Protein AF-A0A956CSB5-F1 (afdb_monomer_lite)

Sequence (51 aa):
MLERCVDGGVLLTPGGASGRDYESFIRLCFTSVEPGALDDALQRLRTVLGR

Structure (mmCIF, N/CA/C/O backbone):
data_AF-A0A956CSB5-F1
#
_entry.id   AF-A0A956CSB5-F1
#
loop_
_atom_site.group_PDB
_atom_site.id
_atom_site.type_symbol
_atom_site.label_atom_id
_atom_site.label_alt_id
_atom_site.label_comp_id
_atom_site.label_asym_id
_atom_site.label_entity_id
_atom_site.label_seq_id
_atom_site.pdbx_PDB_ins_code
_atom_site.Cartn_x
_atom_site.Cartn_y
_atom_site.Cartn_z
_atom_site.occupancy
_atom_site.B_iso_or_equiv
_atom_site.auth_seq_id
_atom_site.auth_comp_id
_atom_site.auth_asym_id
_atom_site.auth_atom_id
_atom_site.pdbx_PDB_model_num
ATOM 1 N N . MET A 1 1 ? -10.487 3.070 -7.231 1.00 83.81 1 MET A N 1
ATOM 2 C CA . MET A 1 1 ? -10.005 2.237 -6.098 1.00 83.81 1 MET A CA 1
ATOM 3 C C . MET A 1 1 ? -8.746 2.826 -5.480 1.00 83.81 1 MET A C 1
ATOM 5 O O . MET A 1 1 ? -8.770 3.091 -4.292 1.00 83.81 1 MET A O 1
ATOM 9 N N . LEU A 1 2 ? -7.685 3.078 -6.257 1.00 89.00 2 LEU A N 1
ATOM 10 C CA . LEU A 1 2 ? -6.434 3.647 -5.732 1.00 89.00 2 LEU A CA 1
ATOM 11 C C . LEU A 1 2 ? -6.611 4.994 -5.014 1.00 89.00 2 LEU A C 1
ATOM 13 O O . LEU A 1 2 ? -6.033 5.176 -3.952 1.00 89.00 2 LEU A O 1
ATOM 17 N N . GLU A 1 3 ? -7.464 5.883 -5.526 1.00 92.25 3 GLU A N 1
ATOM 18 C CA . GLU A 1 3 ? -7.825 7.145 -4.853 1.00 92.25 3 GLU A CA 1
ATOM 19 C C . GLU A 1 3 ? -8.385 6.907 -3.444 1.00 92.25 3 GLU A C 1
ATOM 21 O O . GLU A 1 3 ? -7.919 7.510 -2.488 1.00 92.25 3 GLU A O 1
ATOM 26 N N . ARG A 1 4 ? -9.274 5.916 -3.277 1.00 92.94 4 ARG A N 1
ATOM 27 C CA . ARG A 1 4 ? -9.814 5.534 -1.961 1.00 92.94 4 ARG A CA 1
ATOM 28 C C . ARG A 1 4 ? -8.736 5.002 -1.011 1.00 92.94 4 ARG A C 1
ATOM 30 O O . ARG A 1 4 ? -8.879 5.142 0.198 1.00 92.94 4 ARG A O 1
ATOM 37 N N . CYS A 1 5 ? -7.676 4.375 -1.530 1.00 93.50 5 CYS A N 1
ATOM 38 C CA . CYS A 1 5 ? -6.528 3.980 -0.709 1.00 93.50 5 CYS A CA 1
ATOM 39 C C . CYS A 1 5 ? -5.759 5.213 -0.221 1.00 93.50 5 CYS A C 1
ATOM 41 O O . CYS A 1 5 ? -5.411 5.269 0.956 1.00 93.50 5 CYS A O 1
ATOM 43 N N . VAL A 1 6 ? -5.559 6.211 -1.092 1.00 94.38 6 VAL A N 1
ATOM 44 C CA . VAL A 1 6 ? -4.915 7.485 -0.735 1.00 94.38 6 VAL A CA 1
ATOM 45 C C . VAL A 1 6 ? -5.740 8.238 0.309 1.00 94.38 6 VAL A C 1
ATOM 47 O O . VAL A 1 6 ? -5.177 8.646 1.322 1.00 94.38 6 VAL A O 1
ATOM 50 N N . ASP A 1 7 ? -7.060 8.332 0.132 1.00 94.81 7 ASP A N 1
ATOM 51 C CA . ASP A 1 7 ? -7.977 8.917 1.123 1.00 94.81 7 ASP A CA 1
ATOM 52 C C . ASP A 1 7 ? -7.925 8.166 2.464 1.00 94.81 7 ASP A C 1
ATOM 54 O O . ASP A 1 7 ? -8.004 8.762 3.536 1.00 94.81 7 ASP A O 1
ATOM 58 N N . GLY A 1 8 ? -7.736 6.843 2.411 1.00 93.31 8 GLY A N 1
ATOM 59 C CA . GLY A 1 8 ? -7.497 5.985 3.572 1.00 93.31 8 GLY A CA 1
ATOM 60 C C . GLY A 1 8 ? -6.086 6.089 4.166 1.00 93.31 8 GLY A C 1
ATOM 61 O O . GLY A 1 8 ? -5.766 5.347 5.094 1.00 93.31 8 GLY A O 1
ATOM 62 N N . GLY A 1 9 ? -5.228 6.973 3.649 1.00 94.38 9 GLY A N 1
ATOM 63 C CA . GLY A 1 9 ? -3.867 7.193 4.137 1.00 94.38 9 GLY A CA 1
ATOM 64 C C . GLY A 1 9 ? -2.861 6.114 3.727 1.00 94.38 9 GLY A C 1
ATOM 65 O O . GLY A 1 9 ? -1.875 5.906 4.438 1.00 94.38 9 GLY A O 1
ATOM 66 N N . VAL A 1 10 ? -3.105 5.407 2.619 1.00 95.00 10 VAL A N 1
ATOM 67 C CA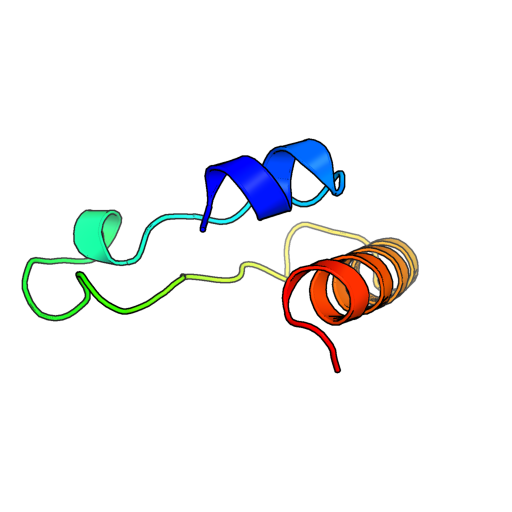 . VAL A 1 10 ? -2.241 4.344 2.082 1.00 95.00 10 VAL A CA 1
ATOM 68 C C . VAL A 1 10 ? -1.896 4.630 0.622 1.00 95.00 10 VAL A C 1
ATOM 70 O O . VAL A 1 10 ? -2.763 4.655 -0.251 1.00 95.00 10 VAL A O 1
ATOM 73 N N . LEU A 1 11 ? -0.603 4.779 0.329 1.00 93.69 11 LEU A N 1
ATOM 74 C CA . LEU A 1 11 ? -0.118 4.952 -1.038 1.00 93.69 11 LEU A CA 1
ATOM 75 C C . LEU A 1 11 ? 0.243 3.597 -1.662 1.00 93.69 11 LEU A C 1
ATOM 77 O O . LEU A 1 11 ? 0.996 2.815 -1.087 1.00 93.69 11 LEU A O 1
ATOM 81 N N . LEU A 1 12 ? -0.265 3.338 -2.867 1.00 93.81 12 LEU A N 1
ATOM 82 C CA . LEU A 1 12 ? 0.003 2.122 -3.636 1.00 93.81 12 LEU A CA 1
ATOM 83 C C . LEU A 1 12 ? 0.412 2.478 -5.063 1.00 93.81 12 LEU A C 1
ATOM 85 O O . LEU A 1 12 ? -0.056 3.465 -5.627 1.00 93.81 12 LEU A O 1
ATOM 89 N N . THR A 1 13 ? 1.262 1.647 -5.667 1.00 94.06 13 THR A N 1
ATOM 90 C CA . THR A 1 13 ? 1.610 1.797 -7.084 1.00 94.06 13 THR A CA 1
ATOM 91 C C . THR A 1 13 ? 0.561 1.075 -7.949 1.00 94.06 13 THR A C 1
ATOM 93 O O . THR A 1 13 ? 0.316 -0.113 -7.709 1.00 94.06 13 THR A O 1
ATOM 96 N N . PRO A 1 14 ? -0.037 1.730 -8.966 1.00 94.62 14 PRO A N 1
ATOM 97 C CA . PRO A 1 14 ? -0.884 1.052 -9.946 1.00 94.62 14 PRO A CA 1
ATOM 98 C C . PRO A 1 14 ? -0.107 -0.045 -10.678 1.00 94.62 14 PRO A C 1
ATOM 100 O O . PRO A 1 14 ? 1.027 0.181 -11.103 1.00 94.62 14 PRO A O 1
ATOM 103 N N . GLY A 1 15 ? -0.712 -1.215 -10.883 1.00 95.38 15 GLY A N 1
ATOM 104 C CA . GLY A 1 15 ? -0.055 -2.330 -11.564 1.00 95.38 15 GLY A CA 1
ATOM 105 C C . GLY A 1 15 ? 0.343 -2.012 -13.006 1.00 95.38 15 GLY A C 1
ATOM 106 O O . GLY A 1 15 ? 1.405 -2.446 -13.436 1.00 95.38 15 GLY A O 1
ATOM 107 N N . GLY A 1 16 ? -0.397 -1.141 -13.704 1.00 95.81 16 GLY A N 1
ATOM 108 C CA . GLY A 1 16 ? -0.040 -0.674 -15.052 1.00 95.81 16 GLY A CA 1
ATOM 109 C C . GLY A 1 16 ? 1.350 -0.023 -15.154 1.00 95.81 16 GLY A C 1
ATOM 110 O O . GLY A 1 16 ? 1.991 -0.107 -16.198 1.00 95.81 16 GLY A O 1
ATOM 111 N N . ALA A 1 17 ? 1.886 0.534 -14.057 1.00 94.81 17 ALA A N 1
ATOM 112 C CA . ALA A 1 17 ? 3.267 1.029 -14.011 1.00 94.81 17 ALA A CA 1
ATOM 113 C C . ALA A 1 17 ? 4.323 -0.096 -14.095 1.00 94.81 17 ALA A C 1
ATOM 115 O O . ALA A 1 17 ? 5.503 0.177 -14.291 1.00 94.81 17 ALA A O 1
ATOM 116 N N . SER A 1 18 ? 3.906 -1.354 -13.929 1.00 95.31 18 SER A N 1
ATOM 117 C CA . SER A 1 18 ? 4.729 -2.567 -14.032 1.00 95.31 18 SER A CA 1
ATOM 118 C C . SER A 1 18 ? 4.502 -3.337 -15.344 1.00 95.31 18 SER A C 1
ATOM 120 O O . SER A 1 18 ? 5.082 -4.404 -15.523 1.00 95.31 18 SER A O 1
ATOM 122 N N . GLY A 1 19 ? 3.689 -2.813 -16.269 1.00 96.75 19 GLY A N 1
ATOM 123 C CA . GLY A 1 19 ? 3.409 -3.423 -17.573 1.00 96.75 19 GLY A CA 1
ATOM 124 C C . GLY A 1 19 ? 1.916 -3.612 -17.849 1.00 96.75 19 GLY A C 1
ATOM 125 O O . GLY A 1 19 ? 1.095 -3.627 -16.933 1.00 96.75 19 GLY A O 1
ATOM 126 N N . ARG A 1 20 ? 1.570 -3.772 -19.134 1.00 96.50 20 ARG A N 1
ATOM 127 C CA . ARG A 1 20 ? 0.174 -3.881 -19.610 1.00 96.50 20 ARG A CA 1
ATOM 128 C C . ARG A 1 20 ? -0.572 -5.089 -19.042 1.00 96.50 20 ARG A C 1
ATOM 130 O O . ARG A 1 20 ? -1.777 -5.027 -18.849 1.00 96.50 20 ARG A O 1
ATOM 137 N N . ASP A 1 21 ? 0.145 -6.152 -18.697 1.00 97.56 21 ASP A N 1
ATOM 138 C CA . ASP A 1 21 ? -0.462 -7.374 -18.158 1.00 97.56 21 ASP A CA 1
ATOM 139 C C . ASP A 1 21 ? -0.920 -7.228 -16.690 1.00 97.56 21 ASP A C 1
ATOM 141 O O . ASP A 1 21 ? -1.542 -8.133 -16.138 1.00 97.56 21 ASP A O 1
ATOM 145 N N . TYR A 1 22 ? -0.638 -6.085 -16.049 1.00 96.25 22 TYR A N 1
ATOM 146 C CA . TYR A 1 22 ? -0.896 -5.844 -14.627 1.00 96.25 22 TYR A CA 1
ATOM 147 C C . TYR A 1 22 ? -1.936 -4.745 -14.354 1.00 96.25 22 TYR A C 1
ATOM 149 O O . TYR A 1 22 ? -2.035 -4.261 -13.229 1.00 96.25 22 TYR A O 1
ATOM 157 N N . GLU A 1 23 ? -2.733 -4.330 -15.339 1.00 95.31 23 GLU A N 1
ATOM 158 C CA . GLU A 1 23 ? -3.677 -3.204 -15.195 1.00 95.31 23 GLU A CA 1
ATOM 159 C C . GLU A 1 23 ? -4.706 -3.379 -14.063 1.00 95.31 23 GLU A C 1
ATOM 161 O O . GLU A 1 23 ? -5.090 -2.402 -13.421 1.00 95.31 23 GLU A O 1
ATOM 166 N N . SER A 1 24 ? -5.105 -4.617 -13.756 1.00 93.69 24 SER A N 1
ATOM 167 C CA . SER A 1 24 ? -6.024 -4.932 -12.653 1.00 93.69 24 SER A CA 1
ATOM 168 C C . SER A 1 24 ? -5.336 -5.151 -11.300 1.00 93.69 24 SER A C 1
ATOM 170 O O . SER A 1 24 ? -6.003 -5.491 -10.322 1.00 93.69 24 SER A O 1
ATOM 172 N N . PHE A 1 25 ? -4.013 -5.010 -11.233 1.00 95.00 25 PHE A N 1
ATOM 173 C CA . PHE A 1 25 ? -3.215 -5.294 -10.046 1.00 95.00 25 PHE A CA 1
ATOM 174 C C . PHE A 1 25 ? -2.749 -4.013 -9.354 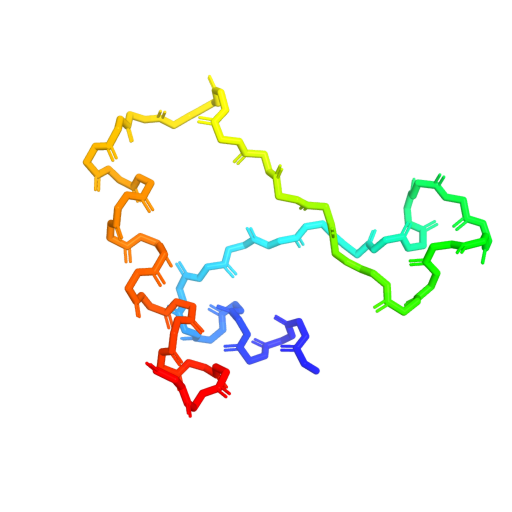1.00 95.00 25 PHE A C 1
ATOM 176 O O . PHE A 1 25 ? -2.786 -2.905 -9.892 1.00 95.00 25 PHE A O 1
ATOM 183 N N . ILE A 1 26 ? -2.261 -4.192 -8.132 1.00 94.38 26 ILE A N 1
ATOM 184 C CA . ILE A 1 26 ? -1.517 -3.186 -7.382 1.00 94.38 26 ILE A CA 1
ATOM 185 C C . ILE A 1 26 ? -0.148 -3.755 -7.033 1.00 94.38 26 ILE A C 1
ATOM 187 O O . ILE A 1 26 ? -0.017 -4.952 -6.768 1.00 94.38 26 ILE A O 1
ATOM 191 N N . ARG A 1 27 ? 0.869 -2.896 -6.986 1.00 93.75 27 ARG A N 1
ATOM 192 C CA . ARG A 1 27 ? 2.171 -3.253 -6.423 1.00 93.75 27 ARG A CA 1
ATOM 193 C C . ARG A 1 27 ? 2.295 -2.639 -5.034 1.00 93.75 27 ARG A C 1
ATOM 195 O O . ARG A 1 27 ? 2.204 -1.419 -4.877 1.00 93.75 27 ARG A O 1
ATOM 202 N N . LEU A 1 28 ? 2.529 -3.502 -4.051 1.00 91.88 28 LEU A N 1
ATOM 203 C CA . LEU A 1 28 ? 2.784 -3.142 -2.661 1.00 91.88 28 LEU A CA 1
ATOM 204 C C . LEU A 1 28 ? 4.283 -3.276 -2.380 1.00 91.88 28 LEU A C 1
ATOM 206 O O . LEU A 1 28 ? 4.861 -4.344 -2.570 1.00 91.88 28 LEU A O 1
ATOM 210 N N . CYS A 1 29 ? 4.900 -2.190 -1.922 1.00 89.75 29 CYS A N 1
ATOM 211 C CA . CYS A 1 29 ? 6.281 -2.189 -1.452 1.00 89.75 29 CYS A CA 1
ATOM 212 C C . CYS A 1 29 ? 6.270 -2.182 0.077 1.00 89.75 29 CYS A C 1
ATOM 214 O O . CYS A 1 29 ? 5.638 -1.317 0.674 1.00 89.75 29 CYS A O 1
ATOM 216 N N . PHE A 1 30 ? 6.968 -3.127 0.700 1.00 91.25 30 PHE A N 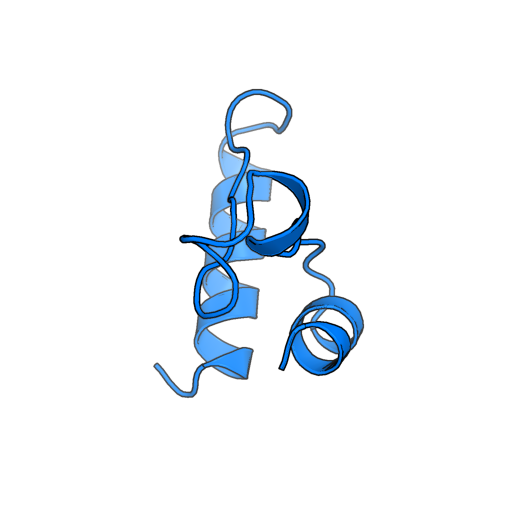1
ATOM 217 C CA . PHE A 1 30 ? 7.007 -3.272 2.160 1.00 91.25 30 PHE A CA 1
ATOM 218 C C . PHE A 1 30 ? 8.412 -3.098 2.746 1.00 91.25 30 PHE A C 1
ATOM 220 O O . PHE A 1 30 ? 8.563 -2.933 3.947 1.00 91.25 30 PHE A O 1
ATOM 227 N N . THR A 1 31 ? 9.451 -3.120 1.911 1.00 92.81 31 THR A N 1
ATOM 228 C CA . THR A 1 31 ? 10.854 -3.072 2.350 1.00 92.81 31 THR A CA 1
ATOM 229 C C . THR A 1 31 ? 11.358 -1.664 2.666 1.00 92.81 31 THR A C 1
ATOM 231 O O . THR A 1 31 ? 12.450 -1.516 3.198 1.00 92.81 31 THR A O 1
ATOM 234 N N . SER A 1 32 ? 10.596 -0.627 2.316 1.00 89.12 32 SER A N 1
ATOM 235 C CA . SER A 1 32 ? 10.977 0.782 2.497 1.00 89.12 32 SER A CA 1
ATOM 236 C C . SER A 1 32 ? 10.294 1.447 3.695 1.00 89.12 32 SER A C 1
ATOM 238 O O . SER A 1 32 ? 10.354 2.666 3.822 1.00 89.12 32 SER A O 1
ATOM 240 N N . VAL A 1 33 ? 9.606 0.672 4.535 1.00 89.81 33 VAL A N 1
ATOM 241 C CA . VAL A 1 33 ? 8.883 1.163 5.713 1.00 89.81 33 VAL A CA 1
ATOM 242 C C . VAL A 1 33 ? 9.191 0.284 6.920 1.00 89.81 33 VAL A C 1
ATOM 244 O O . VAL A 1 33 ? 9.468 -0.905 6.775 1.00 89.81 33 VAL A O 1
ATOM 247 N N . GLU A 1 34 ? 9.121 0.871 8.111 1.00 95.25 34 GLU A N 1
ATOM 248 C CA . GLU A 1 34 ? 9.249 0.124 9.362 1.00 95.25 34 GLU A CA 1
ATOM 249 C C . GLU A 1 34 ? 8.096 -0.886 9.528 1.00 95.25 34 GLU A C 1
ATOM 251 O O . GLU A 1 34 ? 6.965 -0.579 9.129 1.00 95.25 34 GLU A O 1
ATOM 256 N N . PRO A 1 35 ? 8.320 -2.052 10.168 1.00 94.69 35 PRO A N 1
ATOM 257 C CA . PRO A 1 35 ? 7.294 -3.088 10.319 1.00 94.69 35 PRO A CA 1
ATOM 258 C C . PRO A 1 35 ? 5.983 -2.593 10.946 1.00 94.69 35 PRO A C 1
ATOM 260 O O . PRO A 1 35 ? 4.909 -2.910 10.448 1.00 94.69 35 PRO A O 1
ATOM 263 N N . GLY A 1 36 ? 6.052 -1.743 11.977 1.00 96.38 36 GLY A N 1
ATOM 264 C CA . GLY A 1 36 ? 4.845 -1.187 12.605 1.00 96.38 36 GLY A CA 1
ATOM 265 C C . GLY A 1 36 ? 4.046 -0.268 11.673 1.00 96.38 36 GLY A C 1
ATOM 266 O O . GLY A 1 36 ? 2.820 -0.314 11.649 1.00 96.38 36 GLY A O 1
ATOM 267 N N . ALA A 1 37 ? 4.729 0.520 10.836 1.00 94.50 37 ALA A N 1
ATOM 268 C CA . ALA A 1 37 ? 4.065 1.367 9.847 1.00 94.50 37 ALA A CA 1
ATOM 269 C C . ALA A 1 37 ? 3.415 0.535 8.729 1.00 94.50 37 ALA A C 1
ATOM 27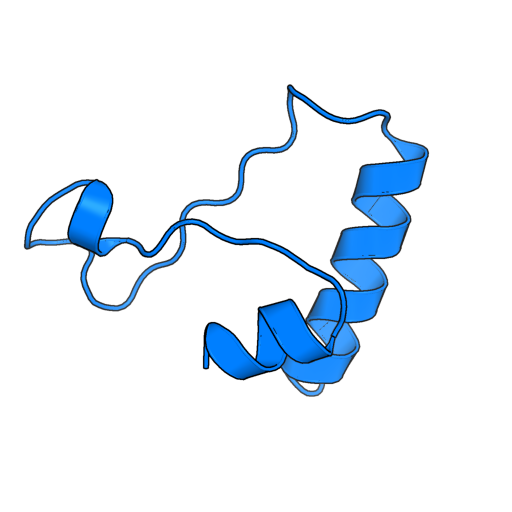1 O O . ALA A 1 37 ? 2.363 0.913 8.208 1.00 94.50 37 ALA A O 1
ATOM 272 N N . LEU A 1 38 ? 4.026 -0.601 8.369 1.00 95.19 38 LEU A N 1
ATOM 273 C CA . LEU A 1 38 ? 3.432 -1.566 7.449 1.00 95.19 38 LEU A CA 1
ATOM 274 C C . LEU A 1 38 ? 2.143 -2.157 8.030 1.00 95.19 38 LEU A C 1
ATOM 276 O O . LEU A 1 38 ? 1.131 -2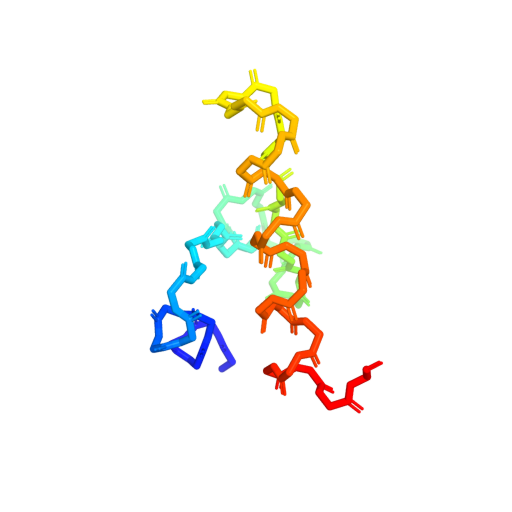.175 7.331 1.00 95.19 38 LEU A O 1
ATOM 280 N N . ASP A 1 39 ? 2.158 -2.589 9.291 1.00 95.75 39 ASP A N 1
ATOM 281 C CA . ASP A 1 39 ? 0.975 -3.140 9.959 1.00 95.75 39 ASP A CA 1
ATOM 282 C C . ASP A 1 39 ? -0.178 -2.127 9.989 1.00 95.75 39 ASP A C 1
ATOM 284 O O . ASP A 1 39 ? -1.294 -2.447 9.568 1.00 95.75 39 ASP A O 1
ATOM 288 N N . ASP A 1 40 ? 0.097 -0.880 10.378 1.00 96.06 40 ASP A N 1
ATOM 289 C CA . ASP A 1 40 ? -0.893 0.203 10.372 1.00 96.06 40 ASP A CA 1
ATOM 290 C C . ASP A 1 40 ? -1.472 0.454 8.971 1.00 96.06 40 ASP A C 1
ATOM 292 O O . ASP A 1 40 ? -2.687 0.614 8.800 1.00 96.06 40 ASP A O 1
ATOM 296 N N . ALA A 1 41 ? -0.618 0.473 7.944 1.00 95.19 41 ALA A N 1
ATOM 297 C CA . ALA A 1 41 ? -1.047 0.652 6.560 1.00 95.19 41 ALA A CA 1
ATOM 298 C C . ALA A 1 41 ? -1.922 -0.517 6.076 1.00 95.19 41 ALA A C 1
ATOM 300 O O . ALA A 1 41 ? -2.927 -0.294 5.396 1.00 95.19 41 ALA A O 1
ATOM 301 N N . LEU A 1 42 ? -1.593 -1.755 6.456 1.00 94.88 42 LEU A N 1
ATOM 302 C CA . LEU A 1 42 ? -2.405 -2.929 6.140 1.00 94.88 42 LEU A CA 1
ATOM 303 C C . LEU A 1 42 ? -3.775 -2.870 6.828 1.00 94.88 42 LEU A C 1
ATOM 305 O O . LEU A 1 42 ? -4.775 -3.192 6.186 1.00 94.88 42 LEU A O 1
ATOM 309 N N . GLN A 1 43 ? -3.863 -2.399 8.078 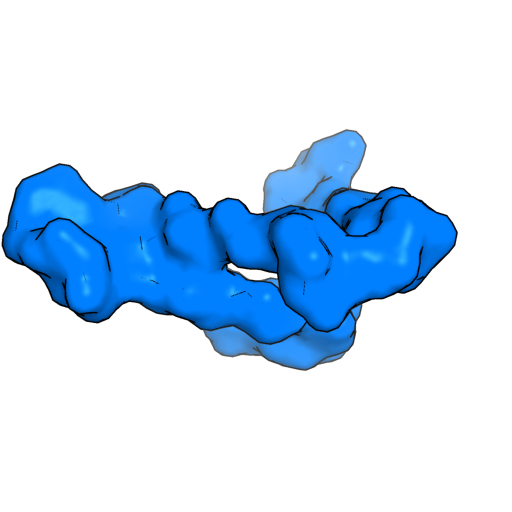1.00 96.12 43 GLN A N 1
ATOM 310 C CA . GLN A 1 43 ? -5.155 -2.197 8.752 1.00 96.12 43 GLN A CA 1
ATOM 311 C C . GLN A 1 43 ? -6.017 -1.143 8.047 1.00 96.12 43 GLN A C 1
ATOM 313 O O . GLN A 1 43 ? -7.203 -1.366 7.813 1.00 96.12 43 GLN A O 1
ATOM 318 N N . ARG A 1 44 ? -5.431 -0.017 7.626 1.00 95.25 44 ARG A N 1
ATOM 319 C CA . ARG A 1 44 ? -6.154 1.002 6.841 1.00 95.25 44 ARG A CA 1
ATOM 320 C C . ARG A 1 44 ? -6.641 0.451 5.501 1.00 95.25 44 ARG A C 1
ATOM 322 O O . ARG A 1 44 ? -7.775 0.708 5.098 1.00 95.25 44 ARG A O 1
ATOM 329 N N . LEU A 1 45 ? -5.812 -0.349 4.830 1.00 94.19 45 LEU A N 1
ATOM 330 C CA . LEU A 1 45 ? -6.165 -0.971 3.555 1.00 94.19 45 LEU A CA 1
ATOM 331 C C . LEU A 1 45 ? -7.359 -1.927 3.693 1.00 94.19 45 LEU A C 1
ATOM 333 O O . LEU A 1 45 ? -8.223 -1.952 2.816 1.00 94.19 45 LEU A O 1
ATOM 337 N N . ARG A 1 46 ? -7.450 -2.676 4.797 1.00 94.31 46 ARG A N 1
ATOM 338 C CA . ARG A 1 46 ? -8.593 -3.555 5.098 1.00 94.31 46 ARG A CA 1
ATOM 339 C C . ARG A 1 46 ? -9.915 -2.789 5.138 1.00 94.31 46 ARG A C 1
ATOM 341 O O . ARG A 1 46 ? -10.852 -3.176 4.440 1.00 94.31 46 ARG A O 1
ATOM 348 N N . THR A 1 47 ? -9.940 -1.637 5.807 1.00 92.56 47 THR A N 1
ATOM 349 C CA . THR A 1 47 ? -11.104 -0.737 5.835 1.00 92.56 47 THR A CA 1
ATOM 350 C C . THR A 1 47 ? -11.528 -0.296 4.432 1.00 92.56 47 THR A C 1
ATOM 352 O O . THR A 1 47 ? -12.712 -0.325 4.103 1.00 92.56 47 THR A O 1
ATOM 355 N N . VAL A 1 48 ? -10.574 0.068 3.568 1.00 92.00 48 VAL A N 1
ATOM 356 C CA . VAL A 1 48 ? -10.867 0.487 2.183 1.00 92.00 48 VAL A CA 1
ATOM 357 C C . VAL A 1 48 ? -11.445 -0.667 1.353 1.00 92.00 48 VAL A C 1
ATOM 359 O O . VAL A 1 48 ? -12.372 -0.459 0.559 1.00 92.00 48 VAL A O 1
ATOM 362 N N . LEU A 1 49 ? -10.920 -1.881 1.548 1.00 88.81 49 LEU A N 1
ATOM 363 C CA . LEU A 1 49 ? -11.344 -3.101 0.856 1.00 88.81 49 LEU A CA 1
ATOM 364 C C . LEU A 1 49 ? -12.620 -3.736 1.438 1.00 88.81 49 LEU A C 1
ATOM 366 O O . LEU A 1 49 ? -13.174 -4.635 0.806 1.00 88.81 49 LEU A O 1
ATOM 370 N N . GLY A 1 50 ? -13.086 -3.288 2.607 1.00 87.69 50 GLY A N 1
ATOM 371 C CA . GLY A 1 50 ? -14.237 -3.864 3.307 1.00 87.69 50 GLY A CA 1
ATOM 372 C C . GLY A 1 50 ? -13.969 -5.261 3.885 1.00 87.69 50 GLY A C 1
ATOM 373 O O . GLY A 1 50 ? -14.834 -6.130 3.787 1.00 87.69 50 GLY A O 1
ATOM 374 N N . ARG A 1 51 ? -12.766 -5.498 4.427 1.00 74.06 51 ARG A N 1
ATOM 375 C CA . ARG A 1 51 ? -12.297 -6.761 5.046 1.00 74.06 51 ARG A CA 1
ATOM 376 C C . ARG A 1 51 ? -11.693 -6.520 6.432 1.00 74.06 51 ARG A C 1
ATOM 378 O O . ARG A 1 51 ? -11.288 -7.505 7.101 1.00 74.06 51 ARG A O 1
#

Foldseek 3Di:
DQVLLVVLVAHWAQLCVVHPVRNVHIDDDDPVDDPVVVVVSVVSVCVSVVD

pLDDT: mean 93.29, std 3.76, range [74.06, 97.56]

Radius of gyration: 11.39 Å; chains: 1; bounding box: 25×16×32 Å

Secondary structure (DSSP, 8-state):
-HHHHHHTT---EEGGGG-GGGTT-EEPP-TTS-HHHHHHHHHHHHHHHT-